Protein AF-A0A9X3BMQ4-F1 (afdb_monomer)

Sequence (78 aa):
AWGLVSRVVPHDELVSTATELAERIAQNPSHSLRMAKRLLLESRTGTLESTLAMAAAMQPLAHADAEHQQRIARWRSS

pLDDT: mean 92.78, std 5.05, range [68.94, 98.31]

InterPro domains:
  IPR001753 Enoyl-CoA hydratase/isomerase-like domain [PF00378] (2-67)
  IPR029045 ClpP/crotonase-like domain superfamily [SSF52096] (1-75)

Structure (mmCIF, N/CA/C/O backbone):
data_AF-A0A9X3BMQ4-F1
#
_entry.id   AF-A0A9X3BMQ4-F1
#
loop_
_atom_site.group_PDB
_atom_site.id
_atom_site.type_symbol
_atom_site.label_atom_id
_atom_site.label_alt_id
_atom_site.label_comp_id
_atom_site.label_asym_id
_atom_site.label_entity_id
_atom_site.label_seq_id
_atom_site.pdbx_PDB_ins_code
_atom_site.Cartn_x
_atom_site.Cartn_y
_atom_site.Cartn_z
_atom_site.occupancy
_atom_site.B_iso_or_equiv
_atom_site.auth_seq_id
_atom_site.auth_comp_id
_atom_site.auth_asym_id
_atom_site.auth_atom_id
_atom_site.pdbx_PDB_model_num
ATOM 1 N N . ALA A 1 1 ? 5.380 13.423 17.254 1.00 73.25 1 ALA A N 1
ATOM 2 C CA . ALA A 1 1 ? 5.154 11.967 17.103 1.00 73.25 1 ALA A CA 1
ATOM 3 C C . ALA A 1 1 ? 6.354 11.344 16.390 1.00 73.25 1 ALA A C 1
ATOM 5 O O . ALA A 1 1 ? 6.885 11.988 15.499 1.00 73.25 1 ALA A O 1
ATOM 6 N N . TRP A 1 2 ? 6.801 10.145 16.782 1.00 87.75 2 TRP A N 1
ATOM 7 C CA . TRP A 1 2 ? 8.043 9.508 16.287 1.00 87.75 2 TRP A CA 1
ATOM 8 C C . TRP A 1 2 ? 7.857 8.675 14.999 1.00 87.75 2 TRP A C 1
ATOM 10 O O . TRP A 1 2 ? 8.748 7.934 14.606 1.00 87.75 2 TRP A O 1
ATOM 20 N N . GLY A 1 3 ? 6.683 8.737 14.361 1.00 88.56 3 GLY A N 1
ATOM 21 C CA . GLY A 1 3 ? 6.390 7.978 13.134 1.00 88.56 3 GLY A CA 1
ATOM 22 C C . GLY A 1 3 ? 6.161 6.472 13.327 1.00 88.56 3 GLY A C 1
ATOM 23 O O . GLY A 1 3 ? 6.005 5.757 12.346 1.00 88.56 3 GLY A O 1
ATOM 24 N N . LEU A 1 4 ? 6.114 5.986 14.572 1.00 91.81 4 LEU A N 1
ATOM 25 C CA . LEU A 1 4 ? 5.924 4.561 14.884 1.00 91.81 4 LEU A CA 1
ATOM 26 C C . LEU A 1 4 ? 4.475 4.084 14.716 1.00 91.81 4 LEU A C 1
ATOM 28 O O . LEU A 1 4 ? 4.237 2.911 14.447 1.00 91.81 4 LEU A O 1
ATOM 32 N N . VAL A 1 5 ? 3.509 4.988 14.882 1.00 93.06 5 VAL A N 1
ATOM 33 C CA . VAL A 1 5 ? 2.076 4.700 14.762 1.00 93.06 5 VAL A CA 1
ATOM 34 C C . VAL A 1 5 ? 1.440 5.680 13.788 1.00 93.06 5 VAL A C 1
ATOM 36 O O . VAL A 1 5 ? 1.756 6.870 13.800 1.00 93.06 5 VAL A O 1
ATOM 39 N N . SER A 1 6 ?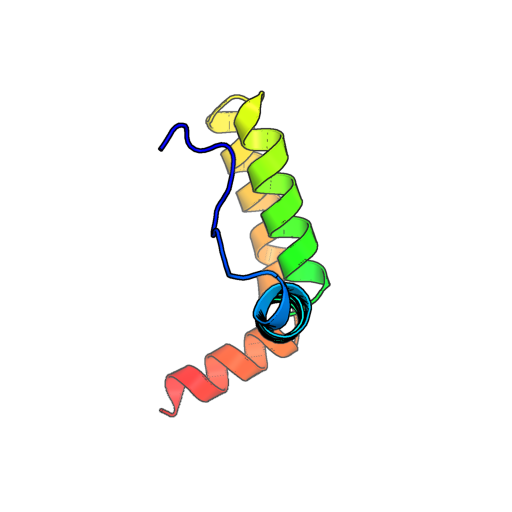 0.552 5.174 12.934 1.00 90.94 6 SER A N 1
ATOM 40 C CA . SER A 1 6 ? -0.146 5.978 11.926 1.00 90.94 6 SER A CA 1
ATOM 41 C C . SER A 1 6 ? -1.356 6.725 12.493 1.00 90.94 6 SER A C 1
ATOM 43 O O . SER A 1 6 ? -1.681 7.805 12.007 1.00 90.94 6 SER A O 1
ATOM 45 N N . ARG A 1 7 ? -2.023 6.170 13.514 1.00 93.88 7 ARG A N 1
ATOM 46 C CA . ARG A 1 7 ? -3.197 6.754 14.180 1.00 93.88 7 ARG A CA 1
ATOM 47 C C . ARG A 1 7 ? -3.308 6.214 15.608 1.00 93.88 7 ARG A C 1
ATOM 49 O O . ARG A 1 7 ? -3.028 5.041 15.838 1.00 93.88 7 ARG A O 1
ATOM 56 N N . VAL A 1 8 ? -3.721 7.063 16.546 1.00 95.50 8 VAL A N 1
ATOM 57 C CA . VAL A 1 8 ? -4.051 6.696 17.933 1.00 95.50 8 VAL A CA 1
ATOM 58 C C . VAL A 1 8 ? -5.525 7.025 18.147 1.00 95.50 8 VAL A C 1
ATOM 60 O O . VAL A 1 8 ? -5.959 8.103 17.744 1.00 95.50 8 VAL A O 1
ATOM 63 N N . VAL A 1 9 ? -6.283 6.098 18.731 1.00 97.38 9 VAL A N 1
ATOM 64 C CA . VAL A 1 9 ? -7.723 6.239 19.004 1.00 97.38 9 VAL A CA 1
ATOM 65 C C . VAL A 1 9 ? -8.054 5.730 20.412 1.00 97.38 9 VAL A C 1
ATOM 67 O O . VAL A 1 9 ? -7.276 4.932 20.951 1.00 97.38 9 VAL A O 1
ATOM 70 N N . PRO A 1 10 ? -9.171 6.176 21.015 1.00 98.25 10 PRO A N 1
ATOM 71 C CA . PRO A 1 10 ? -9.737 5.562 22.214 1.00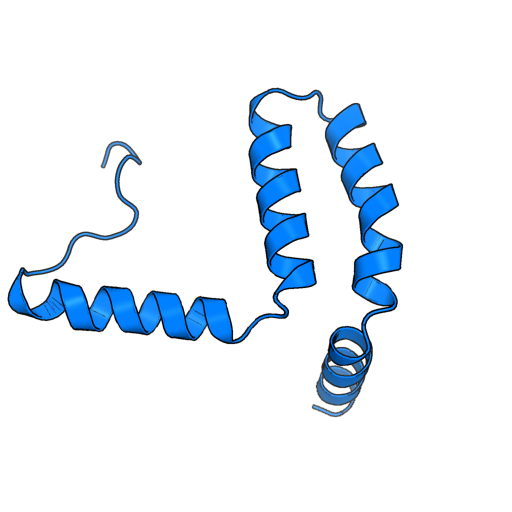 98.25 10 PRO A CA 1
ATOM 72 C C . PRO A 1 10 ? -9.948 4.046 22.064 1.00 98.25 10 PRO A C 1
ATOM 74 O O . PRO A 1 10 ? -10.078 3.522 20.956 1.00 98.25 10 PRO A O 1
ATOM 77 N N . HIS A 1 11 ? -9.960 3.324 23.186 1.00 97.75 11 HIS A N 1
ATOM 78 C CA . HIS A 1 11 ? -10.044 1.858 23.186 1.00 97.75 11 HIS A CA 1
ATOM 79 C C . HIS A 1 11 ? -11.338 1.333 22.546 1.00 97.75 11 HIS A C 1
ATOM 81 O O . HIS A 1 11 ? -11.302 0.377 21.774 1.00 97.75 11 HIS A O 1
ATOM 87 N N . ASP A 1 12 ? -12.460 1.979 22.846 1.00 98.31 12 ASP A N 1
ATOM 88 C CA . ASP A 1 12 ? -13.793 1.685 22.321 1.00 98.31 12 ASP A CA 1
ATOM 89 C C . ASP A 1 12 ? -13.907 1.913 20.805 1.00 98.31 12 ASP A C 1
ATOM 91 O O . ASP A 1 12 ? -14.683 1.233 20.135 1.00 98.31 12 ASP A O 1
ATOM 95 N N . GLU A 1 13 ? -13.070 2.779 20.232 1.00 98.19 13 GLU A N 1
ATOM 96 C CA . GLU A 1 13 ? -13.030 3.048 18.790 1.00 98.19 13 GLU A CA 1
ATOM 97 C C . GLU A 1 13 ? -12.046 2.159 18.012 1.00 98.19 13 GLU A C 1
ATOM 99 O O . GLU A 1 13 ? -12.054 2.165 16.775 1.00 98.19 13 GLU A O 1
ATOM 104 N N . LEU A 1 14 ? -11.188 1.392 18.701 1.00 97.56 14 LEU A N 1
ATOM 105 C CA . LEU A 1 14 ? -10.081 0.653 18.081 1.00 97.56 14 LEU A CA 1
ATOM 106 C C . LEU A 1 14 ? -10.563 -0.293 16.978 1.00 97.56 14 LEU A C 1
ATOM 108 O O . LEU A 1 14 ? -10.026 -0.281 15.869 1.00 97.56 14 LEU A O 1
ATOM 112 N N . VAL A 1 15 ? -11.577 -1.106 17.279 1.00 98.31 15 VAL A N 1
ATOM 113 C CA . VAL A 1 15 ? -12.084 -2.121 16.345 1.00 98.31 15 VAL A CA 1
ATOM 114 C C . VAL A 1 15 ? -12.797 -1.468 15.160 1.00 98.31 15 VAL A C 1
ATOM 116 O O . VAL A 1 15 ? -12.550 -1.871 14.023 1.00 98.31 15 VAL A O 1
ATOM 119 N N . SER A 1 16 ? -13.610 -0.431 15.398 1.00 98.25 16 SER A N 1
ATOM 120 C CA . SER A 1 16 ? -14.287 0.312 14.321 1.00 98.25 16 SER A CA 1
ATOM 121 C C . SER A 1 16 ? -13.266 0.933 13.372 1.00 98.25 16 SER A C 1
ATOM 123 O O . SER A 1 16 ? -13.268 0.657 12.175 1.00 98.25 16 SER A O 1
ATOM 125 N N . THR A 1 17 ? -12.298 1.665 13.926 1.00 97.88 17 THR A N 1
ATOM 126 C CA . THR A 1 17 ? -11.257 2.342 13.147 1.00 97.88 17 THR A CA 1
ATOM 127 C C . THR A 1 17 ? -10.391 1.358 12.351 1.00 97.88 17 THR A C 1
ATOM 129 O O . THR A 1 17 ? -10.017 1.627 11.206 1.00 97.88 17 THR A O 1
ATOM 132 N N . ALA A 1 18 ? -10.039 0.211 12.942 1.00 97.56 18 ALA A N 1
ATOM 133 C CA . ALA A 1 18 ? -9.275 -0.824 12.249 1.00 97.56 18 ALA A CA 1
ATOM 134 C C . ALA A 1 18 ? -10.075 -1.449 11.095 1.00 97.56 18 ALA A C 1
ATOM 136 O O . ALA A 1 18 ? -9.512 -1.707 10.028 1.00 97.56 18 ALA A O 1
ATOM 137 N N . THR A 1 19 ? -11.380 -1.647 11.291 1.00 98.31 19 THR A N 1
ATOM 138 C CA . THR A 1 19 ? -12.285 -2.195 10.273 1.00 98.31 19 THR A CA 1
ATOM 139 C C . THR A 1 19 ? -12.453 -1.222 9.111 1.00 98.31 19 THR A C 1
ATOM 141 O O . THR A 1 19 ? -12.254 -1.621 7.969 1.00 98.31 19 THR A O 1
ATOM 144 N N . GLU A 1 20 ? -12.663 0.069 9.381 1.00 98.06 20 GLU A N 1
ATOM 145 C CA . GLU A 1 20 ? -12.711 1.120 8.351 1.00 98.06 20 GLU A CA 1
ATOM 146 C C . GLU A 1 20 ? -11.443 1.133 7.482 1.00 98.06 20 GLU A C 1
ATOM 148 O O . GLU A 1 20 ? -11.493 1.263 6.255 1.00 98.06 20 GLU A O 1
ATOM 153 N N . LEU A 1 21 ? -10.269 0.972 8.105 1.00 96.75 21 LEU A N 1
ATOM 154 C CA . LEU A 1 21 ? -9.009 0.880 7.371 1.00 96.75 21 LEU A CA 1
ATOM 155 C C . LEU A 1 21 ? -8.955 -0.380 6.498 1.00 96.75 21 LEU A C 1
ATOM 157 O O . LEU A 1 21 ? -8.512 -0.301 5.349 1.00 96.75 21 LEU A O 1
ATOM 161 N N . ALA A 1 22 ? -9.381 -1.525 7.031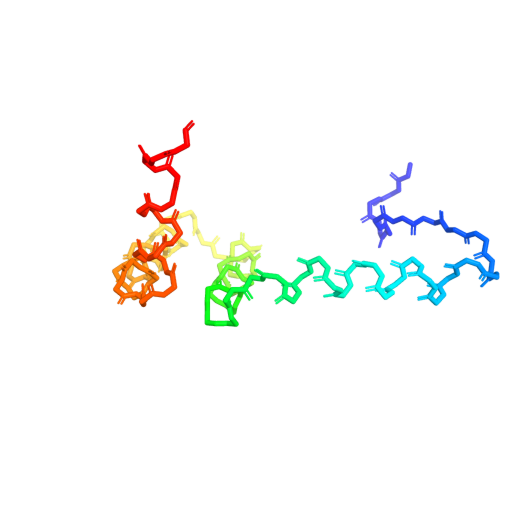 1.00 96.94 22 ALA A N 1
ATOM 162 C CA . ALA A 1 22 ? -9.417 -2.784 6.296 1.00 96.94 22 ALA A CA 1
ATOM 163 C C . ALA A 1 22 ? -10.368 -2.705 5.094 1.00 96.94 22 ALA A C 1
ATOM 165 O O . ALA A 1 22 ? -9.977 -3.079 3.990 1.00 96.94 22 ALA A O 1
ATOM 166 N N . GLU A 1 23 ? -11.560 -2.13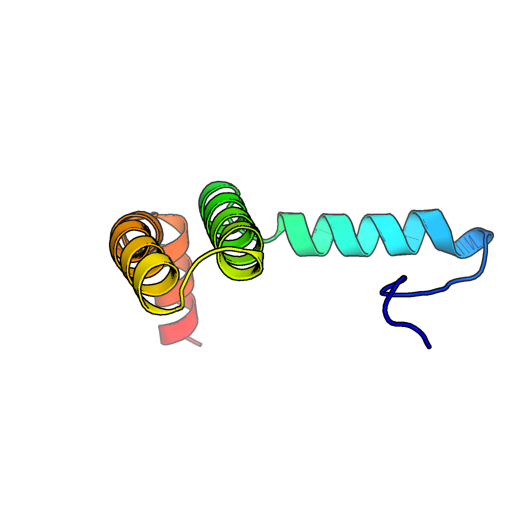8 5.273 1.00 97.88 23 GLU A N 1
ATOM 167 C CA . GLU A 1 23 ? -12.536 -1.902 4.207 1.00 97.88 23 GLU A CA 1
ATOM 168 C C . GLU A 1 23 ? -11.975 -0.972 3.132 1.00 97.88 23 GLU A C 1
ATOM 170 O O . GLU A 1 23 ? -12.090 -1.249 1.938 1.00 97.88 23 GLU A O 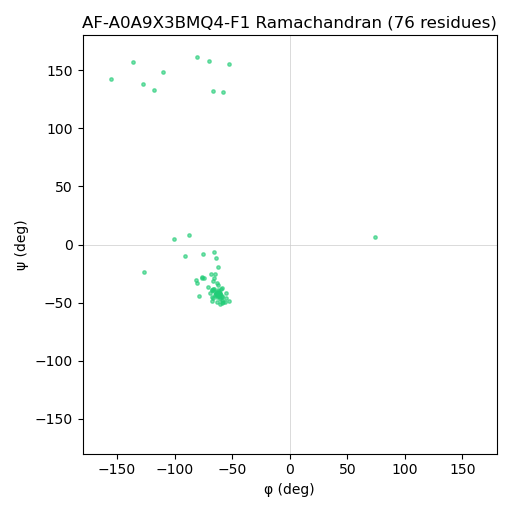1
ATOM 175 N N . ARG A 1 24 ? -11.283 0.100 3.531 1.00 96.31 24 ARG A N 1
ATOM 176 C CA . ARG A 1 24 ? -10.608 0.998 2.586 1.00 96.31 24 ARG A CA 1
ATOM 177 C C . ARG A 1 24 ? -9.522 0.291 1.780 1.00 96.31 24 ARG A C 1
ATOM 179 O O . ARG A 1 24 ? -9.363 0.564 0.592 1.00 96.31 24 ARG A O 1
ATOM 186 N N . ILE A 1 25 ? -8.761 -0.607 2.404 1.00 95.50 25 ILE A N 1
ATOM 187 C CA . ILE A 1 25 ? -7.762 -1.418 1.698 1.00 95.50 25 ILE A CA 1
ATOM 188 C C . ILE A 1 25 ? -8.468 -2.379 0.735 1.00 95.50 25 ILE A C 1
ATOM 190 O O . ILE A 1 25 ? -8.086 -2.439 -0.432 1.00 95.50 25 ILE A O 1
ATOM 194 N N . ALA A 1 26 ? -9.520 -3.062 1.192 1.00 95.44 26 ALA A N 1
ATOM 195 C CA . ALA A 1 26 ? -10.266 -4.067 0.435 1.00 95.44 26 ALA A CA 1
ATOM 196 C C . ALA A 1 26 ? -10.956 -3.526 -0.829 1.00 95.44 26 ALA A C 1
ATOM 198 O O . ALA A 1 26 ? -11.229 -4.296 -1.743 1.00 95.44 26 ALA A O 1
ATOM 199 N N . GLN A 1 27 ? -11.170 -2.210 -0.930 1.00 93.44 27 GLN A N 1
ATOM 200 C CA . GLN A 1 27 ? -11.655 -1.549 -2.150 1.00 93.44 27 GLN A CA 1
ATOM 201 C C . GLN A 1 27 ? -10.669 -1.602 -3.334 1.00 93.44 27 GLN A C 1
ATOM 203 O O . GLN A 1 27 ? -11.007 -1.135 -4.420 1.00 93.44 27 GLN A O 1
ATOM 208 N N . ASN A 1 28 ? -9.443 -2.099 -3.141 1.00 90.62 28 ASN A N 1
ATOM 209 C CA . ASN A 1 28 ? -8.420 -2.146 -4.184 1.00 90.62 28 ASN A CA 1
ATOM 210 C C . ASN A 1 28 ? -8.129 -3.587 -4.647 1.00 90.62 28 ASN A C 1
ATOM 212 O O . ASN A 1 28 ? -8.131 -4.505 -3.820 1.00 90.62 28 ASN A O 1
ATOM 216 N N . PRO A 1 2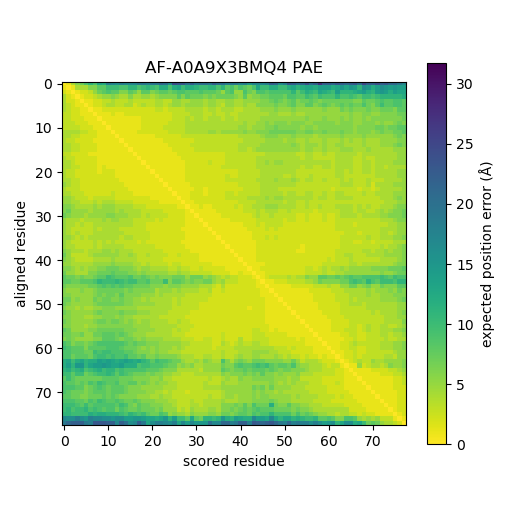9 ? -7.758 -3.784 -5.929 1.00 90.06 29 PRO A N 1
ATOM 217 C CA . PRO A 1 29 ? -7.424 -5.098 -6.464 1.00 90.06 29 PRO A CA 1
ATOM 218 C C . PRO A 1 29 ? -6.283 -5.750 -5.681 1.00 90.06 29 PRO A C 1
ATOM 220 O O . PRO A 1 29 ? -5.215 -5.157 -5.478 1.00 90.06 29 PRO A O 1
ATOM 223 N N . SER A 1 30 ? -6.470 -7.012 -5.286 1.00 90.06 30 SER A N 1
ATOM 224 C CA . SER A 1 30 ? -5.511 -7.710 -4.420 1.00 90.06 30 SER A CA 1
ATOM 225 C C . SER A 1 30 ? -4.121 -7.862 -5.055 1.00 90.06 30 SER A C 1
ATOM 227 O O . SER A 1 30 ? -3.107 -7.781 -4.358 1.00 90.06 30 SER A O 1
ATOM 229 N N . HIS A 1 31 ? -4.056 -8.055 -6.377 1.00 89.19 31 HIS A N 1
ATOM 230 C CA . HIS A 1 31 ? -2.799 -8.188 -7.114 1.00 89.19 31 HIS A CA 1
ATOM 231 C C . HIS A 1 31 ? -2.011 -6.870 -7.113 1.00 89.19 31 HIS A C 1
ATOM 233 O O . HIS A 1 31 ? -0.846 -6.847 -6.708 1.00 89.19 31 HIS A O 1
ATOM 239 N N . SER A 1 32 ? -2.679 -5.759 -7.429 1.00 89.75 32 SER A N 1
ATOM 240 C CA . SER A 1 32 ? -2.097 -4.412 -7.419 1.00 89.75 32 SER A CA 1
ATOM 241 C C . SER A 1 32 ? -1.604 -3.999 -6.030 1.00 89.75 32 SER A C 1
ATOM 243 O O . SER A 1 32 ? -0.501 -3.466 -5.900 1.00 89.75 32 SER A O 1
ATOM 245 N N . LEU A 1 33 ? -2.362 -4.308 -4.969 1.00 92.81 33 LEU A N 1
ATOM 246 C CA . LEU A 1 33 ? -1.937 -4.055 -3.588 1.00 92.81 33 LEU A CA 1
ATOM 247 C C . LEU A 1 33 ? -0.665 -4.823 -3.212 1.00 92.81 33 LEU A C 1
ATOM 249 O O . LEU A 1 33 ? 0.223 -4.266 -2.565 1.00 92.81 33 LEU A O 1
ATOM 253 N N . ARG A 1 34 ? -0.552 -6.097 -3.614 1.00 93.44 34 ARG A N 1
ATOM 254 C CA . ARG A 1 34 ? 0.653 -6.902 -3.353 1.00 93.44 34 ARG A CA 1
ATOM 255 C C . ARG A 1 34 ? 1.876 -6.326 -4.062 1.00 93.44 34 ARG A C 1
ATOM 257 O O . ARG A 1 34 ? 2.938 -6.249 -3.448 1.00 93.44 34 ARG A O 1
ATOM 264 N N . MET A 1 35 ? 1.724 -5.894 -5.312 1.00 94.25 35 MET A N 1
ATOM 265 C CA . MET A 1 35 ? 2.801 -5.265 -6.083 1.00 94.25 35 MET A CA 1
ATOM 266 C C . MET A 1 35 ? 3.256 -3.956 -5.439 1.00 94.25 35 MET A C 1
ATOM 268 O O . MET A 1 35 ? 4.443 -3.790 -5.169 1.00 94.25 35 MET A O 1
ATOM 272 N N . ALA A 1 36 ? 2.314 -3.072 -5.097 1.00 93.12 36 ALA A N 1
ATOM 273 C CA . ALA A 1 36 ? 2.616 -1.815 -4.416 1.00 93.12 36 ALA A CA 1
ATOM 274 C C . ALA A 1 36 ? 3.325 -2.051 -3.072 1.00 93.12 36 ALA A C 1
ATOM 276 O O . ALA A 1 36 ? 4.342 -1.423 -2.783 1.00 93.12 36 ALA A O 1
ATOM 277 N N . LYS A 1 37 ? 2.844 -3.013 -2.270 1.00 95.25 37 LYS A N 1
ATOM 278 C CA . LYS A 1 37 ? 3.492 -3.391 -1.008 1.00 95.25 37 LYS A CA 1
ATOM 279 C C . LYS A 1 37 ? 4.913 -3.907 -1.230 1.00 95.25 37 LYS A C 1
ATOM 281 O O . LYS A 1 37 ? 5.803 -3.542 -0.470 1.00 95.25 37 LYS A O 1
ATOM 286 N N . ARG A 1 38 ? 5.139 -4.736 -2.254 1.00 94.81 38 ARG A N 1
ATOM 287 C CA . ARG A 1 38 ? 6.472 -5.257 -2.583 1.00 94.81 38 ARG A CA 1
ATOM 288 C C . ARG A 1 38 ? 7.436 -4.138 -2.975 1.00 94.81 38 ARG A C 1
ATOM 290 O O . ARG A 1 38 ? 8.533 -4.106 -2.435 1.00 94.81 38 ARG A O 1
ATOM 297 N N . LEU A 1 39 ? 7.006 -3.198 -3.818 1.00 94.94 39 LEU A N 1
ATOM 298 C CA . LEU A 1 39 ? 7.815 -2.034 -4.199 1.00 94.94 39 LEU A CA 1
ATOM 299 C C . LEU A 1 39 ? 8.215 -1.188 -2.984 1.00 94.94 39 LEU A C 1
ATOM 301 O O . LEU A 1 39 ? 9.383 -0.847 -2.841 1.00 94.94 39 LEU A O 1
ATOM 305 N N . LEU A 1 40 ? 7.272 -0.907 -2.077 1.00 94.25 40 LEU A N 1
ATOM 306 C CA . LEU A 1 40 ? 7.535 -0.134 -0.854 1.00 94.25 40 LEU A CA 1
ATOM 307 C C . LEU A 1 40 ? 8.474 -0.836 0.130 1.00 94.25 40 LEU A C 1
ATOM 309 O O . LEU A 1 40 ? 9.106 -0.176 0.953 1.00 94.25 40 LEU A O 1
ATOM 313 N N . LEU A 1 41 ? 8.495 -2.169 0.131 1.00 94.81 41 LEU A N 1
ATOM 314 C CA . LEU A 1 41 ? 9.411 -2.936 0.969 1.00 94.81 41 LEU A CA 1
ATOM 315 C C . LEU A 1 41 ? 10.806 -2.967 0.349 1.00 94.81 41 LEU A C 1
ATOM 317 O O . LEU A 1 41 ? 11.771 -2.708 1.061 1.00 94.81 41 LEU A O 1
ATOM 321 N N . GLU A 1 42 ? 10.902 -3.203 -0.960 1.00 95.12 42 GLU A N 1
ATOM 322 C CA . GLU A 1 42 ? 12.176 -3.218 -1.681 1.00 95.12 42 GLU A CA 1
ATOM 323 C C . GLU A 1 42 ? 12.867 -1.850 -1.640 1.00 95.12 42 GLU A C 1
ATOM 325 O O . GLU A 1 42 ? 14.065 -1.766 -1.383 1.00 95.12 42 GLU A O 1
ATOM 330 N N . SER A 1 43 ? 12.110 -0.759 -1.787 1.00 94.25 43 SER A N 1
ATOM 331 C CA . SER A 1 43 ? 12.657 0.602 -1.798 1.00 94.25 43 SER A CA 1
ATOM 332 C C . SER A 1 43 ? 13.318 1.022 -0.480 1.00 94.25 43 SER A C 1
ATOM 334 O O . SER A 1 43 ? 13.949 2.073 -0.424 1.00 94.25 43 SER A O 1
ATOM 336 N N . ARG A 1 44 ? 13.137 0.258 0.607 1.00 94.19 44 ARG A N 1
ATOM 337 C CA . ARG A 1 44 ? 13.782 0.533 1.902 1.00 94.19 44 ARG A CA 1
ATOM 338 C C . ARG A 1 44 ? 15.260 0.167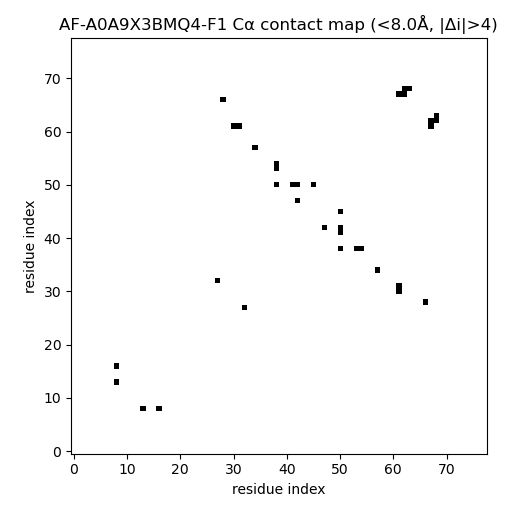 1.902 1.00 94.19 44 ARG A C 1
ATOM 340 O O . ARG A 1 44 ? 16.014 0.739 2.680 1.00 94.19 44 ARG A O 1
ATOM 347 N N . THR A 1 45 ? 15.646 -0.810 1.090 1.00 93.88 45 THR A N 1
ATOM 348 C CA . THR A 1 45 ? 16.995 -1.393 1.086 1.00 93.88 45 THR A CA 1
ATOM 349 C C . THR A 1 45 ? 17.641 -1.385 -0.295 1.00 93.88 45 THR A C 1
ATOM 351 O O . THR A 1 45 ? 18.864 -1.427 -0.390 1.00 93.88 45 THR A O 1
ATOM 354 N N . GLY A 1 46 ? 16.839 -1.343 -1.359 1.00 92.19 46 GLY A N 1
ATOM 355 C CA . GLY A 1 46 ? 17.291 -1.335 -2.743 1.00 92.19 46 GLY A CA 1
ATOM 356 C C . GLY A 1 46 ? 17.738 0.043 -3.228 1.00 92.19 46 GLY A C 1
ATOM 357 O O . GLY A 1 46 ? 17.379 1.084 -2.676 1.00 92.19 46 GLY A O 1
ATOM 358 N N . THR A 1 47 ? 18.509 0.052 -4.316 1.00 96.06 47 THR A N 1
ATOM 359 C CA . THR A 1 47 ? 18.837 1.291 -5.026 1.00 96.06 47 THR A CA 1
ATOM 360 C C . THR A 1 47 ? 17.605 1.838 -5.746 1.00 96.06 47 THR A C 1
ATOM 362 O O . THR A 1 47 ? 16.668 1.100 -6.081 1.00 96.06 47 THR A O 1
ATOM 365 N N . LEU A 1 48 ? 17.619 3.143 -6.029 1.00 94.88 48 LEU A N 1
ATOM 366 C CA . LEU A 1 48 ? 16.576 3.783 -6.829 1.00 94.88 48 LEU A CA 1
ATOM 367 C C . LEU A 1 48 ? 16.420 3.095 -8.194 1.00 94.88 48 LEU A C 1
ATOM 369 O O . LEU A 1 48 ? 15.305 2.777 -8.593 1.00 94.88 48 LEU A O 1
ATOM 373 N N . GLU A 1 49 ? 17.533 2.816 -8.872 1.00 97.25 49 GLU A N 1
ATOM 374 C CA . GLU A 1 49 ? 17.553 2.154 -10.180 1.00 97.25 49 GLU A CA 1
ATOM 375 C C . GLU A 1 49 ? 16.884 0.772 -10.143 1.00 97.25 49 GLU A C 1
ATOM 377 O O . GLU A 1 49 ? 15.976 0.509 -10.930 1.00 97.25 49 GLU A O 1
ATOM 382 N N . SER A 1 50 ? 17.261 -0.080 -9.183 1.00 95.25 50 SER A N 1
ATOM 383 C CA . SER A 1 50 ? 16.669 -1.415 -9.019 1.00 95.25 50 SER A CA 1
ATOM 384 C C . SER A 1 50 ? 15.165 -1.338 -8.736 1.00 95.25 50 SER A C 1
ATOM 386 O O . SER A 1 50 ? 14.359 -2.055 -9.336 1.00 95.25 50 SER A O 1
ATOM 388 N N . THR A 1 51 ? 14.763 -0.405 -7.869 1.00 95.44 51 THR A N 1
ATOM 389 C CA . THR A 1 51 ? 13.353 -0.200 -7.516 1.00 95.44 51 THR A CA 1
ATOM 390 C C . THR A 1 51 ? 12.536 0.266 -8.725 1.00 95.44 51 THR A C 1
ATOM 392 O O . THR A 1 51 ? 11.430 -0.228 -8.951 1.00 95.44 51 THR A O 1
ATOM 395 N N . LEU A 1 52 ? 13.076 1.183 -9.534 1.00 95.94 52 LEU A N 1
ATOM 396 C CA . LEU A 1 52 ? 12.421 1.661 -10.753 1.00 95.94 52 LEU A CA 1
ATOM 397 C C . LEU A 1 52 ? 12.330 0.569 -11.822 1.00 95.94 52 LEU A C 1
ATOM 399 O O . LEU A 1 52 ? 11.288 0.444 -12.464 1.00 95.94 52 LEU A O 1
ATOM 403 N N . ALA A 1 53 ? 13.360 -0.265 -11.975 1.00 96.25 53 ALA A N 1
ATOM 404 C CA . ALA A 1 53 ? 13.313 -1.417 -12.871 1.00 96.25 53 ALA A CA 1
ATOM 405 C C . ALA A 1 53 ? 12.224 -2.420 -12.447 1.00 96.25 53 ALA A C 1
ATOM 407 O O . ALA A 1 53 ? 11.458 -2.905 -13.282 1.00 96.25 53 ALA A O 1
ATOM 408 N N . MET A 1 54 ? 12.089 -2.680 -11.140 1.00 95.06 54 MET A N 1
ATOM 409 C CA . MET A 1 54 ? 11.011 -3.518 -10.609 1.00 95.06 54 MET A CA 1
ATOM 410 C C . MET A 1 54 ? 9.630 -2.907 -10.876 1.00 95.06 54 MET A C 1
ATOM 412 O O . MET A 1 54 ? 8.715 -3.622 -11.288 1.00 95.06 54 MET A O 1
ATOM 416 N N . ALA A 1 55 ? 9.478 -1.595 -10.678 1.00 94.50 55 ALA A N 1
ATOM 417 C CA . ALA A 1 55 ? 8.232 -0.892 -10.970 1.00 94.50 55 ALA A CA 1
ATOM 418 C C . ALA A 1 55 ? 7.865 -1.006 -12.457 1.00 94.50 55 ALA A C 1
ATOM 420 O O . ALA A 1 55 ? 6.730 -1.361 -12.776 1.00 94.50 55 ALA A O 1
ATOM 421 N N . ALA A 1 56 ? 8.834 -0.803 -13.353 1.00 95.38 56 ALA A N 1
ATOM 422 C CA . ALA A 1 56 ? 8.646 -0.929 -14.795 1.00 95.38 56 ALA A CA 1
ATOM 423 C C . ALA A 1 56 ? 8.208 -2.342 -15.210 1.00 95.38 56 ALA A C 1
ATOM 425 O O . ALA A 1 56 ? 7.287 -2.491 -16.008 1.00 95.38 56 ALA A O 1
ATOM 426 N N . ALA A 1 57 ? 8.799 -3.389 -14.627 1.00 94.12 57 ALA A N 1
ATOM 427 C CA . ALA A 1 57 ? 8.401 -4.774 -14.897 1.00 94.12 57 ALA A CA 1
ATOM 428 C C . ALA A 1 57 ? 6.979 -5.097 -14.396 1.00 94.12 57 ALA A C 1
ATOM 430 O O . ALA A 1 57 ? 6.270 -5.921 -14.973 1.00 94.12 57 ALA A O 1
ATOM 431 N N . MET A 1 58 ? 6.553 -4.445 -13.315 1.00 94.12 58 MET A N 1
ATOM 432 C CA . MET A 1 58 ? 5.243 -4.634 -12.699 1.00 94.12 58 MET A CA 1
ATOM 433 C C . MET A 1 58 ? 4.125 -3.863 -13.416 1.00 94.12 58 MET A C 1
ATOM 435 O O . MET A 1 58 ? 2.999 -4.349 -13.481 1.00 94.12 58 MET A O 1
ATOM 439 N N . GLN A 1 59 ? 4.406 -2.689 -13.982 1.00 92.25 59 GLN A N 1
ATOM 440 C CA . GLN A 1 59 ? 3.397 -1.829 -14.612 1.00 92.25 59 GLN A CA 1
ATOM 441 C C . GLN A 1 59 ? 2.535 -2.543 -15.671 1.00 92.25 59 GLN A C 1
ATOM 443 O O . GLN A 1 59 ? 1.312 -2.470 -15.552 1.00 92.25 59 GLN A O 1
ATOM 448 N N . PRO A 1 60 ? 3.088 -3.294 -16.646 1.00 91.88 60 PRO A N 1
ATOM 449 C CA . PRO A 1 60 ? 2.275 -4.007 -17.632 1.00 91.88 60 PRO A CA 1
ATOM 450 C C . PRO A 1 60 ? 1.304 -5.009 -17.002 1.00 91.88 60 PRO A C 1
ATOM 452 O O . PRO A 1 60 ? 0.164 -5.118 -17.443 1.00 91.88 60 PRO A O 1
ATOM 455 N N . LEU A 1 61 ? 1.725 -5.694 -15.933 1.00 89.19 61 LEU A N 1
ATOM 456 C CA . LEU A 1 61 ? 0.886 -6.652 -15.207 1.00 89.19 61 LEU A CA 1
ATOM 457 C C . LEU A 1 61 ? -0.272 -5.955 -14.488 1.00 89.19 61 LEU A C 1
ATOM 459 O O . LEU A 1 61 ? -1.383 -6.474 -14.467 1.00 89.19 61 LEU A O 1
ATOM 463 N N . ALA A 1 62 ? -0.025 -4.775 -13.916 1.00 87.19 62 ALA A N 1
ATOM 464 C CA . ALA A 1 62 ? -1.073 -3.971 -13.293 1.00 87.19 62 ALA A CA 1
ATOM 465 C C . ALA A 1 62 ? -2.025 -3.360 -14.335 1.00 87.19 62 ALA A C 1
ATOM 467 O O . ALA A 1 62 ? -3.224 -3.265 -14.088 1.00 87.19 62 ALA A O 1
ATOM 468 N N . HIS A 1 63 ? -1.507 -2.952 -15.496 1.00 87.38 63 HIS A N 1
ATOM 469 C CA . HIS A 1 63 ? -2.300 -2.336 -16.561 1.00 87.38 63 HIS A CA 1
ATOM 470 C C . HIS A 1 63 ? -3.141 -3.341 -17.354 1.00 87.38 63 HIS A C 1
ATOM 472 O O . HIS A 1 63 ? -4.207 -2.980 -17.851 1.00 87.38 63 HIS A O 1
ATOM 478 N N . ALA A 1 64 ? -2.696 -4.593 -17.466 1.00 84.50 64 ALA A N 1
ATOM 479 C CA . ALA A 1 64 ? -3.448 -5.659 -18.125 1.00 84.50 64 ALA A CA 1
ATOM 480 C C . ALA A 1 64 ? -4.616 -6.201 -17.277 1.00 84.50 64 ALA A C 1
ATOM 482 O O . ALA A 1 64 ? -5.418 -6.990 -17.774 1.00 84.50 64 ALA A O 1
ATOM 483 N N . ASP A 1 65 ? -4.731 -5.789 -16.013 1.00 83.69 65 ASP A N 1
ATOM 484 C CA . ASP A 1 65 ? -5.803 -6.221 -15.124 1.00 83.69 65 ASP A CA 1
ATOM 485 C C . ASP A 1 65 ? -7.176 -5.687 -15.590 1.00 83.69 65 ASP A C 1
ATOM 487 O O . ASP A 1 65 ? -7.342 -4.503 -15.903 1.00 83.69 65 ASP A O 1
ATOM 491 N N . ALA A 1 66 ? -8.186 -6.558 -15.648 1.00 85.12 66 ALA A N 1
ATOM 492 C CA . ALA A 1 66 ? -9.520 -6.184 -16.123 1.00 85.12 66 ALA A CA 1
ATOM 493 C C . ALA A 1 66 ? -10.184 -5.122 -15.228 1.00 85.12 66 ALA A C 1
ATOM 495 O O . ALA A 1 66 ? -10.898 -4.250 -15.729 1.00 85.12 66 ALA A O 1
ATOM 496 N N . GLU A 1 67 ? -9.917 -5.149 -13.919 1.00 86.12 67 GLU A N 1
ATOM 497 C CA . GLU A 1 67 ? -10.390 -4.134 -12.980 1.00 86.12 67 GLU A CA 1
ATOM 498 C C . GLU A 1 67 ? -9.728 -2.783 -13.274 1.00 86.12 67 GLU A C 1
ATOM 500 O O . GLU A 1 67 ? -10.396 -1.747 -13.246 1.00 86.12 67 GLU A O 1
ATOM 505 N N . HIS A 1 68 ? -8.440 -2.773 -13.637 1.00 87.62 68 HIS A N 1
ATOM 506 C CA . HIS A 1 68 ? -7.760 -1.554 -14.079 1.00 87.62 68 HIS A CA 1
ATOM 507 C C . HIS A 1 68 ? -8.458 -0.937 -15.297 1.00 87.62 68 HIS A C 1
ATOM 509 O O . HIS A 1 68 ? -8.797 0.248 -15.274 1.00 87.62 68 HIS A O 1
ATOM 515 N N . GLN A 1 69 ? -8.749 -1.740 -16.323 1.00 89.44 69 GLN A N 1
ATOM 516 C CA . GLN A 1 69 ? -9.438 -1.265 -17.528 1.00 89.44 69 GLN A CA 1
ATOM 517 C C . GLN A 1 69 ? -10.837 -0.713 -17.218 1.00 89.44 69 GLN A C 1
ATOM 519 O O . GLN A 1 69 ? -11.195 0.371 -17.681 1.00 89.44 69 GLN A O 1
ATOM 524 N N . GLN A 1 70 ? -11.611 -1.404 -16.375 1.00 89.44 70 GLN A N 1
ATOM 525 C CA . GLN A 1 70 ? -12.933 -0.937 -15.947 1.00 89.44 70 GLN A CA 1
ATOM 526 C C . GLN A 1 70 ? -12.867 0.381 -15.168 1.00 89.44 70 GLN A C 1
ATOM 528 O O . GLN A 1 70 ? -13.673 1.282 -15.410 1.00 89.44 70 GLN A O 1
ATOM 533 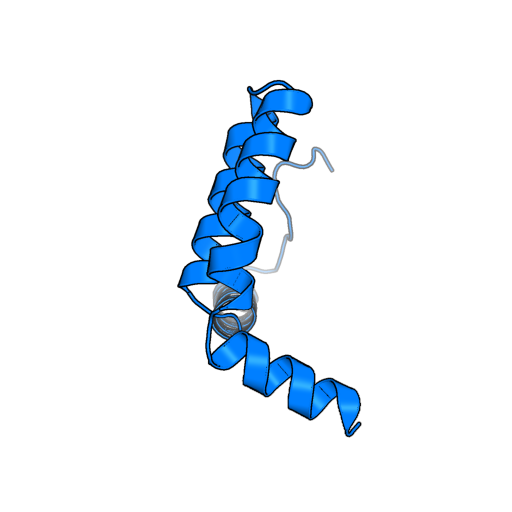N N . ARG A 1 71 ? -11.912 0.524 -14.240 1.00 90.25 71 ARG A N 1
ATOM 534 C CA . ARG A 1 71 ? -11.740 1.751 -13.445 1.00 90.25 71 ARG A CA 1
ATOM 535 C C . ARG A 1 71 ? -11.317 2.933 -14.318 1.00 90.25 71 ARG A C 1
ATOM 537 O O . ARG A 1 71 ? -11.856 4.022 -14.138 1.00 90.25 71 ARG A O 1
ATOM 544 N N . ILE A 1 72 ? -10.433 2.719 -15.296 1.00 92.56 72 ILE A N 1
ATOM 545 C CA . ILE A 1 72 ? -10.052 3.745 -16.279 1.00 92.56 72 ILE A CA 1
ATOM 546 C C . ILE A 1 72 ? -11.243 4.148 -17.152 1.00 92.56 72 ILE A C 1
ATOM 548 O O . ILE A 1 72 ? -11.447 5.338 -17.385 1.00 92.56 72 ILE A O 1
ATOM 552 N N . ALA A 1 73 ? -12.050 3.189 -17.613 1.00 92.94 73 ALA A N 1
ATOM 553 C CA . ALA A 1 73 ? -13.244 3.484 -18.401 1.00 92.94 73 ALA A CA 1
ATOM 554 C C . ALA A 1 73 ? -14.244 4.345 -17.614 1.00 92.94 73 ALA A C 1
ATOM 556 O O . ALA A 1 73 ? -14.687 5.367 -18.127 1.00 92.94 73 ALA A O 1
ATOM 557 N N . ARG A 1 74 ? -14.522 3.985 -16.349 1.00 92.56 74 ARG A N 1
ATOM 558 C CA . ARG A 1 74 ? -15.373 4.790 -15.454 1.00 92.56 74 ARG A CA 1
ATOM 559 C C . ARG A 1 74 ? -14.818 6.199 -15.262 1.00 92.56 74 ARG A C 1
ATOM 561 O O . ARG A 1 74 ? -15.568 7.155 -15.413 1.00 92.56 74 ARG A O 1
ATOM 568 N N . TRP A 1 75 ? -13.518 6.322 -14.979 1.00 91.44 75 TRP A N 1
ATOM 569 C CA . TRP A 1 75 ? -12.854 7.615 -14.776 1.00 91.44 75 TRP A CA 1
ATOM 570 C C . TRP A 1 75 ? -12.947 8.527 -16.005 1.00 91.44 75 TRP A C 1
ATOM 572 O O . TRP A 1 75 ? -13.164 9.721 -15.862 1.00 91.44 75 TRP A O 1
ATOM 582 N N . ARG A 1 76 ? -12.840 7.972 -17.218 1.00 91.19 76 ARG A N 1
ATOM 583 C CA . ARG A 1 76 ? -12.980 8.737 -18.471 1.00 91.19 76 ARG A CA 1
ATOM 584 C C . ARG A 1 76 ? -14.400 9.245 -18.731 1.00 91.19 76 ARG A C 1
ATOM 586 O O . ARG A 1 76 ? -14.557 10.189 -19.495 1.00 91.19 76 ARG A O 1
ATOM 593 N N . SER A 1 77 ? -15.411 8.581 -18.175 1.00 89.06 77 SER A N 1
ATOM 594 C CA . SER A 1 77 ? -16.828 8.925 -18.343 1.00 89.06 77 SER A CA 1
ATOM 595 C C . SER A 1 77 ? -17.422 9.700 -17.161 1.00 89.06 77 SER A C 1
ATOM 597 O O . SER A 1 77 ? -18.637 9.882 -17.131 1.00 89.06 77 SER A O 1
ATOM 599 N N . SER A 1 78 ? -16.601 10.071 -16.170 1.00 68.94 78 SER A N 1
ATOM 600 C CA . SER A 1 78 ? -17.003 10.935 -15.044 1.00 68.94 78 SER A CA 1
ATOM 601 C C . SER A 1 78 ? -16.674 12.387 -15.361 1.00 68.94 78 SER A C 1
ATOM 603 O O . SER A 1 78 ? -17.425 13.256 -14.873 1.00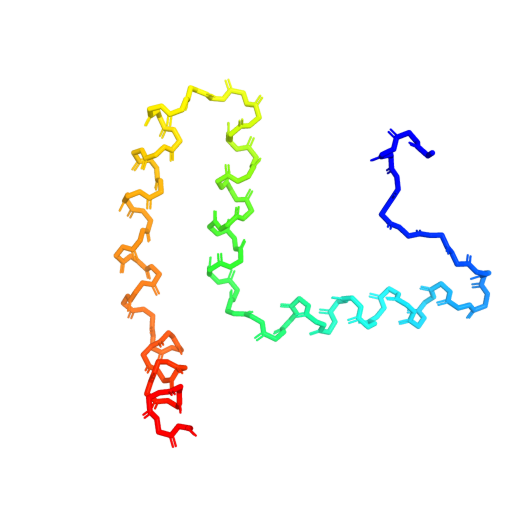 68.94 78 SER A O 1
#

Solvent-accessible surface area (backbone atoms only — not comparable to full-atom values): 4793 Å² total; per-residue (Å²): 134,91,76,84,66,96,78,86,75,59,78,90,45,44,65,60,57,52,46,55,51,49,53,62,54,65,76,48,62,68,68,56,52,52,52,54,53,49,52,64,56,45,53,75,78,48,52,70,68,60,42,50,51,52,48,60,69,44,45,61,63,50,61,69,32,70,67,46,50,52,53,52,53,51,61,76,75,108

Nearest PDB structures (foldseek):
  2ej5-assembly2_B  TM=8.505E-01  e=1.800E-01  Geobacillus kaustophilus
  1nzy-assembly1_B  TM=8.997E-01  e=3.603E-01  Pseudomonas sp. CBS3
  3hin-assembly1_A  TM=8.659E-01  e=2.376E-01  Rhodopseudomonas palustris
  4jfc-assembly1_A  TM=9.096E-01  e=7.728E-01  Polaromonas sp. JS666

Foldseek 3Di:
DPPPDPDDDDPVCVVVVVVVVVVVLVVDDPLVSVLVVVLVVCVVPHDPVVSVVSVVVCVVVVCPDPVNVVVVVVVVVD

Organism: NCBI:txid190147

Radius of gyration: 16.7 Å; Cα contacts (8 Å, |Δi|>4): 18; chains: 1; bounding box: 36×20×42 Å

Secondary structure (DSSP, 8-state):
--SS-S----GGGHHHHHHHHHHHHHTS-HHHHHHHHHHHHHTTTS-HHHHHHHHHHHHHHHHT-HHHHHHHHHHHT-

Mean predicted aligned error: 4.42 Å